Protein AF-A0AB38NGQ9-F1 (afdb_monomer)

Mean predicted aligned error: 8.82 Å

pLDDT: mean 86.65, std 8.29, range [61.5, 97.31]

Sequence (110 aa):
TLSCSNGFTLSGGNCIKNTMTWRTQCRLMNSCKITRQQCIEGRATRTINGIPTTLNCWKYRIDHHCDRPNTCANLPKDCTTQTQHCRLKQNGVCIEQEVTKRCAEKTCRA

Nearest PDB structures (foldseek):
  1zka-assembly1_A-2  TM=1.737E-01  e=9.623E+00  Mus musculus

Radius of gyration: 26.72 Å; Cα contacts (8 Å, |Δi|>4): 141; chains: 1; bounding box: 62×20×83 Å

Solvent-accessible surface area (backbone atoms only — not comparable to full-atom values): 7518 Å² total; per-residue (Å²): 130,97,78,53,62,93,85,38,46,76,53,98,92,39,72,43,67,90,84,86,82,81,89,80,76,60,79,90,42,80,72,40,46,79,76,43,78,42,74,77,32,57,66,50,75,44,75,55,97,87,41,81,43,75,40,72,52,77,37,71,48,73,44,70,46,66,83,72,85,72,79,69,72,81,54,66,90,76,40,42,80,75,47,75,48,73,71,38,71,54,97,88,42,72,80,37,76,43,71,46,69,51,63,81,81,84,81,87,79,135

Organism: NCBI:txid212663

Foldseek 3Di:
DQDDDPQFDQDPSDTDHDDDDDDLDDPVPPQKDFPDKDAPAAWDWDQDPNDTGTDRGDDIDTDIGGDDDDPCPPPDPQWDWDDKDQPDDDPNDRPDIDTDTDHDDDDDDD

InterPro domains:
  IPR014121 Type-F conjugative transfer system mating-pair stabilisation protein TraN [PF06986] (32-109)

Structure (mmCIF, N/CA/C/O backbone):
data_AF-A0AB38NGQ9-F1
#
_entry.id   AF-A0AB38NGQ9-F1
#
loop_
_atom_site.group_PDB
_atom_site.id
_atom_site.type_symbol
_atom_site.label_atom_id
_atom_site.label_alt_id
_atom_site.label_comp_id
_atom_site.label_asym_id
_atom_site.label_entity_id
_atom_site.label_seq_id
_atom_site.pdbx_PDB_ins_code
_atom_site.Cartn_x
_atom_site.Cartn_y
_atom_site.Cartn_z
_atom_site.occupancy
_atom_site.B_iso_or_equiv
_atom_site.auth_seq_id
_atom_site.auth_comp_id
_atom_site.auth_asym_id
_atom_site.auth_atom_id
_atom_site.pdbx_PDB_model_num
ATOM 1 N N . THR A 1 1 ? 28.704 3.854 -35.318 1.00 75.06 1 THR A N 1
ATOM 2 C CA . THR A 1 1 ? 27.278 3.509 -35.124 1.00 75.06 1 THR A CA 1
ATOM 3 C C . THR A 1 1 ? 26.763 4.291 -33.939 1.00 75.06 1 THR A C 1
ATOM 5 O O . THR A 1 1 ? 27.444 4.340 -32.925 1.00 75.06 1 THR A O 1
ATOM 8 N N . LEU A 1 2 ? 25.620 4.965 -34.071 1.00 82.75 2 LEU A N 1
ATOM 9 C CA . LEU A 1 2 ? 24.981 5.606 -32.920 1.00 82.75 2 LEU A CA 1
ATOM 10 C C . LEU A 1 2 ? 24.479 4.501 -31.985 1.00 82.75 2 LEU A C 1
ATOM 12 O O . LEU A 1 2 ? 23.718 3.633 -32.406 1.00 82.75 2 LEU A O 1
ATOM 16 N N . SER A 1 3 ? 24.941 4.508 -30.740 1.00 87.88 3 SER A N 1
ATOM 17 C CA . SER A 1 3 ? 24.555 3.542 -29.712 1.00 87.88 3 SER A CA 1
ATOM 18 C C . SER A 1 3 ? 24.328 4.269 -28.397 1.00 87.88 3 SER A C 1
ATOM 20 O O . SER A 1 3 ? 25.056 5.207 -28.079 1.00 87.88 3 SER A O 1
ATOM 22 N N . CYS A 1 4 ? 23.347 3.818 -27.621 1.00 90.12 4 CYS A N 1
ATOM 23 C CA . CYS A 1 4 ? 23.040 4.384 -26.314 1.00 90.12 4 CYS A CA 1
ATOM 24 C C . CYS A 1 4 ? 23.564 3.494 -25.184 1.00 90.12 4 CYS A C 1
ATOM 26 O O . CYS A 1 4 ? 23.721 2.284 -25.348 1.00 90.12 4 CYS A O 1
ATOM 28 N N . SER A 1 5 ? 23.791 4.098 -24.018 1.00 91.19 5 SER A N 1
ATOM 29 C CA . SER A 1 5 ? 24.103 3.376 -22.784 1.00 91.19 5 SER A CA 1
ATOM 30 C C . SER A 1 5 ? 22.995 2.387 -22.408 1.00 91.19 5 SER A C 1
ATOM 32 O O . SER A 1 5 ? 21.829 2.556 -22.773 1.00 91.19 5 SER A O 1
ATOM 34 N N . ASN A 1 6 ? 23.348 1.367 -21.622 1.00 84.44 6 ASN A N 1
ATOM 35 C CA . ASN 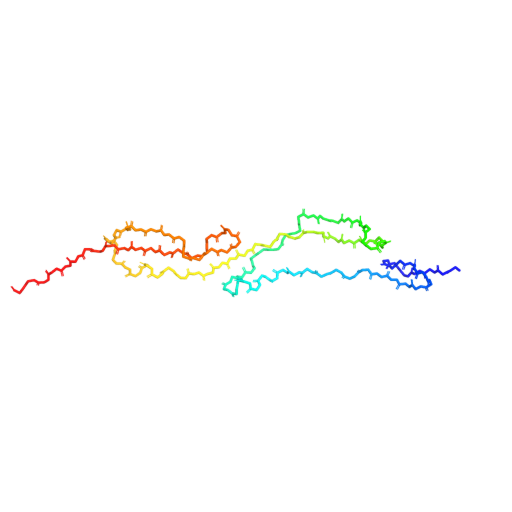A 1 6 ? 22.408 0.327 -21.209 1.00 84.44 6 ASN A CA 1
ATOM 36 C C . ASN A 1 6 ? 21.154 0.920 -20.528 1.00 84.44 6 ASN A C 1
ATOM 38 O O . ASN A 1 6 ? 21.248 1.753 -19.623 1.00 84.44 6 ASN A O 1
ATOM 42 N N . GLY A 1 7 ? 19.972 0.484 -20.970 1.00 82.25 7 GLY A N 1
ATOM 43 C CA . GLY A 1 7 ? 18.675 0.968 -20.491 1.0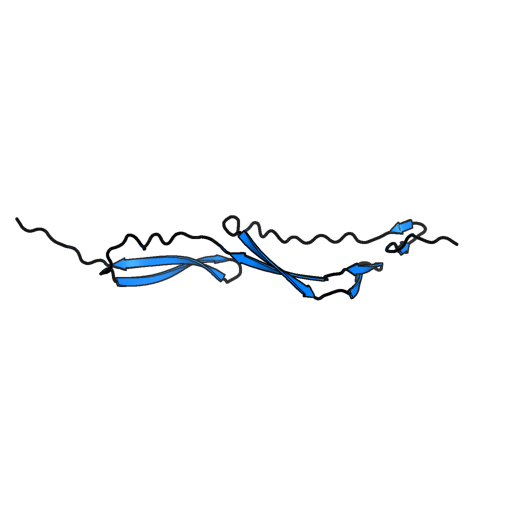0 82.25 7 GLY A CA 1
ATOM 44 C C . GLY A 1 7 ? 18.121 2.206 -21.206 1.00 82.25 7 GLY A C 1
ATOM 45 O O . GLY A 1 7 ? 17.028 2.639 -20.844 1.00 82.25 7 GLY A O 1
ATOM 46 N N . PHE A 1 8 ? 18.826 2.756 -22.200 1.00 89.88 8 PHE A N 1
ATOM 47 C CA . PHE A 1 8 ? 18.320 3.792 -23.104 1.00 89.88 8 PHE A CA 1
ATOM 48 C C . PHE A 1 8 ? 18.037 3.212 -24.493 1.00 89.88 8 PHE A C 1
ATOM 50 O O . PHE A 1 8 ? 18.723 2.307 -24.961 1.00 89.88 8 PHE A O 1
ATOM 57 N N . THR A 1 9 ? 17.022 3.752 -25.159 1.00 90.88 9 THR A N 1
ATOM 58 C CA . THR A 1 9 ? 16.620 3.399 -26.525 1.00 90.88 9 THR A CA 1
ATOM 59 C C . THR A 1 9 ? 16.991 4.539 -27.467 1.00 90.88 9 THR A C 1
ATOM 61 O O . THR A 1 9 ? 16.740 5.700 -27.150 1.00 90.88 9 THR A O 1
ATOM 64 N N . LEU A 1 10 ? 17.588 4.220 -28.617 1.00 92.12 10 LEU A N 1
ATOM 65 C CA . LEU A 1 10 ? 17.885 5.204 -29.657 1.00 92.12 10 LEU A CA 1
ATOM 66 C C . LEU A 1 10 ? 16.607 5.514 -30.447 1.00 92.12 10 LEU A C 1
ATOM 68 O O . LEU A 1 10 ? 16.011 4.613 -31.032 1.00 92.12 10 LEU A O 1
ATOM 72 N N . SER A 1 11 ? 16.205 6.780 -30.486 1.00 89.25 11 SER A N 1
ATOM 73 C CA . SER A 1 11 ? 15.048 7.252 -31.250 1.00 89.25 11 SER A CA 1
ATOM 74 C C . SER A 1 11 ? 15.361 8.601 -31.889 1.00 89.25 11 SER A C 1
ATOM 76 O O . SER A 1 11 ? 15.664 9.567 -31.189 1.00 89.25 11 SER A O 1
ATOM 78 N N . GLY A 1 12 ? 15.338 8.667 -33.225 1.00 86.50 12 GLY A N 1
ATOM 79 C CA . GLY A 1 12 ? 15.606 9.904 -33.972 1.00 86.50 12 GLY A CA 1
ATOM 80 C C . GLY A 1 12 ? 16.967 10.543 -33.658 1.00 86.50 12 GLY A C 1
ATOM 81 O O . GLY A 1 12 ? 17.060 11.761 -33.583 1.00 86.50 12 GLY A O 1
ATOM 82 N N . GLY A 1 13 ? 17.999 9.732 -33.391 1.00 90.00 13 GLY A N 1
ATOM 83 C CA . GLY A 1 13 ? 19.336 10.208 -33.006 1.00 90.00 13 GLY A CA 1
ATOM 84 C C . GLY A 1 13 ? 19.509 10.551 -31.520 1.00 90.00 13 GLY A C 1
ATOM 85 O O . GLY A 1 13 ? 20.626 10.835 -31.102 1.00 90.00 13 GLY A O 1
ATOM 86 N N . ASN A 1 14 ? 18.448 10.470 -30.711 1.00 91.62 14 ASN A N 1
ATOM 87 C CA . ASN A 1 14 ? 18.478 10.758 -29.276 1.00 91.62 14 ASN A CA 1
ATOM 88 C C . ASN A 1 14 ? 18.390 9.479 -28.436 1.00 91.62 14 ASN A C 1
ATOM 90 O O . ASN A 1 14 ? 17.700 8.528 -28.804 1.00 91.62 14 ASN A O 1
ATOM 94 N N . CYS A 1 15 ? 19.038 9.473 -27.271 1.00 93.56 15 CYS A N 1
ATOM 95 C CA . CYS A 1 15 ? 18.921 8.394 -26.292 1.00 93.56 15 CYS A CA 1
ATOM 96 C C . CYS A 1 15 ? 17.806 8.707 -25.291 1.00 93.56 15 CYS A C 1
ATOM 98 O O . CYS A 1 15 ? 17.929 9.625 -24.484 1.00 93.56 15 CYS A O 1
ATOM 100 N N . ILE A 1 16 ? 16.727 7.925 -25.326 1.00 92.69 16 ILE A N 1
ATOM 101 C CA . ILE A 1 16 ? 15.533 8.132 -24.498 1.00 92.69 16 ILE A CA 1
ATOM 102 C C . ILE A 1 16 ? 15.267 6.944 -23.574 1.00 92.69 16 ILE A C 1
ATOM 104 O O . ILE A 1 16 ? 15.650 5.809 -23.857 1.00 92.69 16 ILE A O 1
ATOM 108 N N . LYS A 1 17 ? 14.597 7.198 -22.451 1.00 93.38 17 LYS A N 1
ATOM 109 C CA . LYS A 1 17 ? 14.193 6.178 -21.481 1.00 93.38 17 LYS A CA 1
ATOM 110 C C . LYS A 1 17 ? 12.928 6.635 -20.764 1.00 93.38 17 LYS A C 1
ATOM 112 O O . LYS A 1 17 ? 12.790 7.813 -20.447 1.00 93.38 17 LYS A O 1
ATOM 117 N N . ASN A 1 18 ? 12.035 5.698 -20.465 1.00 92.94 18 ASN A N 1
ATOM 118 C CA . ASN A 1 18 ? 10.879 5.980 -19.621 1.00 92.94 18 ASN A CA 1
ATOM 119 C C . ASN A 1 18 ? 11.274 6.061 -18.140 1.00 92.94 18 ASN A C 1
ATOM 121 O O . ASN A 1 18 ? 11.967 5.182 -17.619 1.00 92.94 18 ASN A O 1
ATOM 125 N N . THR A 1 19 ? 10.753 7.075 -17.450 1.00 90.62 19 THR A N 1
ATOM 126 C CA . THR A 1 19 ? 10.854 7.220 -15.993 1.00 90.62 19 THR A CA 1
ATOM 127 C C . THR A 1 19 ? 9.486 6.967 -15.378 1.00 90.62 19 THR A C 1
ATOM 129 O O . THR A 1 19 ? 8.561 7.756 -15.547 1.00 90.62 19 THR A O 1
ATOM 132 N N . MET A 1 20 ? 9.357 5.852 -14.661 1.00 89.56 20 MET A N 1
ATOM 133 C CA . MET A 1 20 ? 8.093 5.425 -14.062 1.00 89.56 20 MET A CA 1
ATOM 134 C C . MET A 1 20 ? 8.055 5.819 -12.586 1.00 89.56 20 MET A C 1
ATOM 136 O O . MET A 1 20 ? 9.002 5.550 -11.848 1.00 89.56 20 MET A O 1
ATOM 140 N N . THR A 1 21 ? 6.952 6.425 -12.143 1.00 87.81 21 THR A N 1
ATOM 141 C CA . THR A 1 21 ? 6.723 6.762 -10.731 1.00 87.81 21 THR A CA 1
ATOM 142 C C . THR A 1 21 ? 5.410 6.162 -10.246 1.00 87.81 21 THR A C 1
ATOM 144 O O . THR A 1 21 ? 4.405 6.161 -10.956 1.00 87.81 21 THR A O 1
ATOM 147 N N . TRP A 1 22 ? 5.420 5.631 -9.025 1.00 84.94 22 TRP A N 1
ATOM 148 C CA . TRP A 1 22 ? 4.248 5.029 -8.396 1.00 84.94 22 TRP A CA 1
ATOM 149 C C . TRP A 1 22 ? 3.673 5.996 -7.368 1.00 84.94 22 TRP A C 1
ATOM 151 O O . TRP A 1 22 ? 4.372 6.418 -6.448 1.00 84.94 22 TRP A O 1
ATOM 161 N N . ARG A 1 23 ? 2.385 6.327 -7.485 1.00 82.44 23 ARG A N 1
ATOM 162 C CA . ARG A 1 23 ? 1.669 7.051 -6.428 1.00 82.44 23 ARG A CA 1
ATOM 163 C C . ARG A 1 23 ? 1.146 6.043 -5.411 1.00 82.44 23 ARG A C 1
ATOM 165 O O . ARG A 1 23 ? 0.063 5.498 -5.579 1.00 82.44 23 ARG A O 1
ATOM 172 N N . THR A 1 24 ? 1.939 5.783 -4.377 1.00 73.19 24 THR A N 1
ATOM 173 C CA . THR A 1 24 ? 1.583 4.862 -3.282 1.00 73.19 24 THR A CA 1
ATOM 174 C C . THR A 1 24 ? 0.842 5.553 -2.138 1.00 73.19 24 THR A C 1
ATOM 176 O O . THR A 1 24 ? 0.181 4.888 -1.351 1.00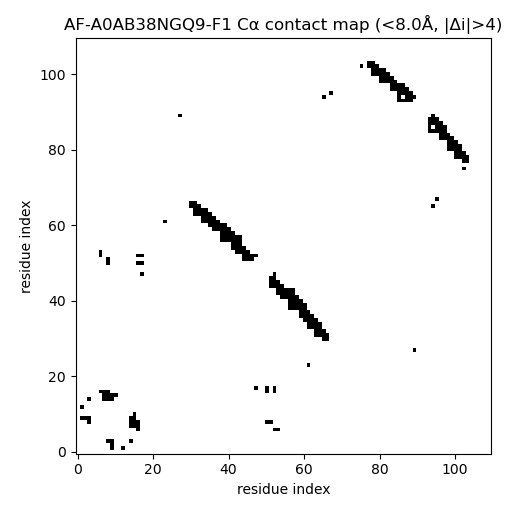 73.19 24 THR A O 1
ATOM 179 N N . GLN A 1 25 ? 0.916 6.884 -2.055 1.00 68.94 25 GLN A N 1
ATOM 180 C CA . GLN A 1 25 ? 0.211 7.670 -1.046 1.00 68.94 25 GLN A CA 1
ATOM 181 C C . GLN A 1 25 ? -1.221 7.978 -1.493 1.00 68.94 25 GLN A C 1
ATOM 183 O O . GLN A 1 25 ? -1.464 8.840 -2.344 1.00 68.94 25 GLN A O 1
ATOM 188 N N . CYS A 1 26 ? -2.187 7.302 -0.877 1.00 67.94 26 CYS A N 1
ATOM 189 C CA . CYS A 1 26 ? -3.599 7.623 -1.032 1.00 67.94 26 CYS A CA 1
ATOM 190 C C . CYS A 1 26 ? -3.960 8.831 -0.154 1.00 67.94 26 CYS A C 1
ATOM 192 O O . CYS A 1 26 ? -4.268 8.680 1.023 1.00 67.94 26 CYS A O 1
ATOM 194 N N . ARG A 1 27 ? -3.983 10.039 -0.739 1.00 65.31 27 ARG A N 1
ATOM 195 C CA . ARG A 1 27 ? -4.356 11.300 -0.049 1.00 65.31 27 ARG A CA 1
ATOM 196 C C . ARG A 1 27 ? -5.747 11.294 0.586 1.00 65.31 27 ARG A C 1
ATOM 198 O O . ARG A 1 27 ? -6.044 12.111 1.446 1.00 65.31 27 ARG A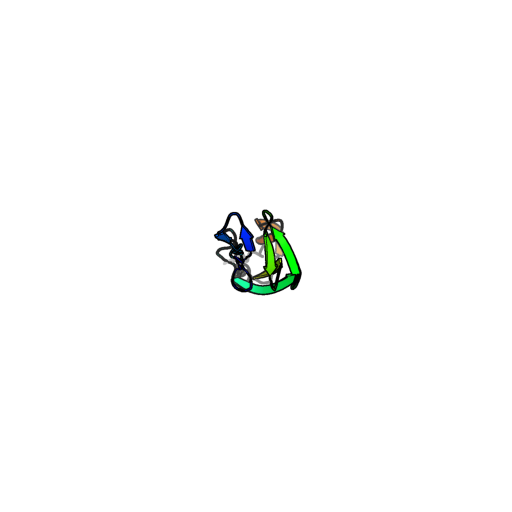 O 1
ATOM 205 N N . LEU A 1 28 ? -6.617 10.394 0.143 1.00 61.84 28 LEU A N 1
ATOM 206 C CA . LEU A 1 28 ? -7.943 10.250 0.721 1.00 61.84 28 LEU A CA 1
ATOM 207 C C . LEU A 1 28 ? -7.876 9.586 2.118 1.00 61.84 28 LEU A C 1
ATOM 209 O O . LEU A 1 28 ? -8.856 9.652 2.845 1.00 61.84 28 LEU A O 1
ATOM 213 N N . MET A 1 29 ? -6.776 8.914 2.493 1.00 64.12 29 MET A N 1
ATOM 214 C CA . MET A 1 29 ? -6.605 8.157 3.750 1.00 64.12 29 MET A CA 1
ATOM 215 C C . MET A 1 29 ? -5.580 8.826 4.682 1.00 64.12 29 MET A C 1
ATOM 217 O O . MET A 1 29 ? -4.695 8.157 5.207 1.00 64.12 29 MET A O 1
ATOM 221 N N . ASN A 1 30 ? -5.658 10.145 4.897 1.00 64.12 30 ASN A N 1
ATOM 222 C CA . ASN A 1 30 ? -4.650 10.875 5.691 1.00 64.12 30 ASN A CA 1
ATOM 223 C C . ASN A 1 30 ? -4.477 10.348 7.133 1.00 64.12 30 ASN A C 1
ATOM 225 O O . ASN A 1 30 ? -3.427 10.554 7.732 1.00 64.12 30 ASN A O 1
ATOM 229 N N . SER A 1 31 ? -5.477 9.653 7.687 1.00 70.25 31 SER A N 1
ATOM 230 C CA . SER A 1 31 ? -5.402 9.021 9.013 1.00 70.25 31 SER A CA 1
ATOM 231 C C . SER A 1 31 ? -4.790 7.613 9.011 1.00 70.25 31 SER A C 1
ATOM 233 O O . SER A 1 31 ? -4.717 6.988 10.065 1.00 70.25 31 SER A O 1
ATOM 235 N N . CYS A 1 32 ? -4.419 7.068 7.852 1.00 79.81 32 CYS A N 1
ATOM 236 C CA . CYS A 1 32 ? -3.987 5.681 7.715 1.00 79.81 32 CYS A CA 1
ATOM 237 C C . CYS A 1 32 ? -2.531 5.600 7.262 1.00 79.81 32 CYS A C 1
ATOM 239 O O . CYS A 1 32 ? -2.106 6.288 6.336 1.00 79.81 32 CYS A O 1
ATOM 241 N N . LYS A 1 33 ? -1.763 4.729 7.910 1.00 84.88 33 LYS A N 1
ATOM 242 C CA . LYS A 1 33 ? -0.341 4.514 7.639 1.00 84.88 33 LYS A CA 1
ATOM 243 C C . LYS A 1 33 ? -0.165 3.301 6.734 1.00 84.88 33 LYS A C 1
ATOM 245 O O . LYS A 1 33 ? -0.896 2.320 6.857 1.00 84.88 33 LYS A O 1
ATOM 250 N N . ILE A 1 34 ? 0.818 3.354 5.839 1.00 86.81 34 ILE A N 1
ATOM 251 C CA . ILE A 1 34 ? 1.228 2.182 5.058 1.00 86.81 34 ILE A CA 1
ATOM 252 C C . ILE A 1 34 ? 1.885 1.189 6.016 1.00 86.81 34 ILE A C 1
ATOM 254 O O . ILE A 1 34 ? 2.838 1.541 6.707 1.00 86.81 34 ILE A O 1
ATOM 258 N N . THR A 1 35 ? 1.393 -0.046 6.045 1.00 90.38 35 THR A N 1
ATOM 259 C CA . THR A 1 35 ? 1.975 -1.130 6.851 1.00 90.38 35 THR A CA 1
ATOM 260 C C . THR A 1 35 ? 2.747 -2.126 6.006 1.00 90.38 35 THR A C 1
ATOM 262 O O . THR A 1 35 ? 3.663 -2.776 6.506 1.00 90.38 35 THR A O 1
ATOM 265 N N . ARG A 1 36 ? 2.413 -2.246 4.716 1.00 91.44 36 ARG A N 1
ATOM 266 C CA . ARG A 1 36 ? 3.096 -3.167 3.808 1.00 91.44 36 ARG A CA 1
ATOM 267 C C . ARG A 1 36 ? 3.078 -2.658 2.377 1.00 91.44 36 ARG A C 1
ATOM 269 O O . ARG A 1 36 ? 2.065 -2.167 1.891 1.00 91.44 36 ARG A O 1
ATOM 276 N N . GLN A 1 37 ? 4.190 -2.861 1.680 1.00 91.94 37 GLN A N 1
ATOM 277 C CA . GLN A 1 37 ? 4.296 -2.698 0.236 1.00 91.94 37 GLN A CA 1
ATOM 278 C C . GLN A 1 37 ? 4.864 -3.988 -0.352 1.00 91.94 37 GLN A C 1
ATOM 280 O O . GLN A 1 37 ? 5.973 -4.395 -0.018 1.00 91.94 37 GLN A O 1
ATOM 285 N N . GLN A 1 38 ? 4.103 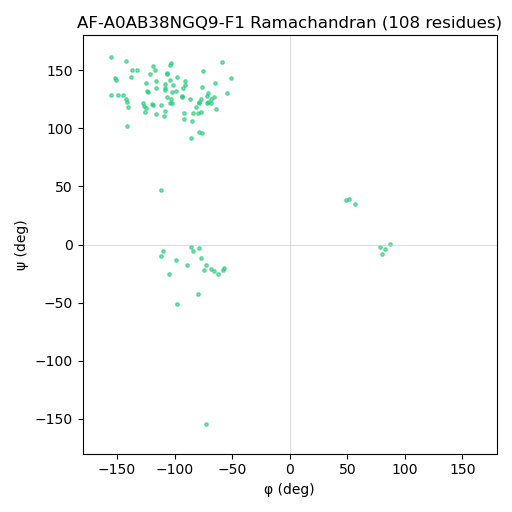-4.634 -1.231 1.00 94.75 38 GLN A N 1
ATOM 286 C CA . GLN A 1 38 ? 4.487 -5.891 -1.862 1.00 94.75 38 GLN A CA 1
ATOM 287 C C . GLN A 1 38 ? 4.441 -5.755 -3.380 1.00 94.75 38 GLN A C 1
ATOM 289 O O . GLN A 1 38 ? 3.446 -5.298 -3.937 1.00 94.75 38 GLN A O 1
ATOM 294 N N . CYS A 1 39 ? 5.500 -6.197 -4.057 1.00 95.00 39 CYS A N 1
ATOM 295 C CA . CYS A 1 39 ? 5.448 -6.393 -5.497 1.00 95.00 39 CYS A CA 1
ATOM 296 C C . CYS A 1 39 ? 4.583 -7.617 -5.818 1.00 95.00 39 CYS A C 1
ATOM 298 O O . CYS A 1 39 ? 4.872 -8.712 -5.339 1.00 95.00 39 CYS A O 1
ATOM 300 N N . ILE A 1 40 ? 3.531 -7.431 -6.609 1.00 96.75 40 ILE A N 1
ATOM 301 C CA . ILE A 1 40 ? 2.622 -8.511 -7.030 1.00 96.75 40 ILE A CA 1
ATOM 302 C C . ILE A 1 40 ? 2.758 -8.844 -8.515 1.00 96.75 40 ILE A C 1
ATOM 304 O O . ILE A 1 40 ? 2.160 -9.798 -8.996 1.00 96.75 40 ILE A O 1
ATOM 308 N N . GLU A 1 41 ? 3.563 -8.069 -9.233 1.00 96.69 41 GLU A N 1
ATOM 309 C CA . GLU A 1 41 ? 3.875 -8.303 -10.633 1.00 96.69 41 GLU A CA 1
ATOM 310 C C . GLU A 1 41 ? 5.347 -7.974 -10.839 1.00 96.69 41 GLU A C 1
ATOM 312 O O . GLU A 1 41 ? 5.734 -6.807 -10.817 1.00 96.69 41 GLU A O 1
ATOM 317 N N . GLY A 1 42 ? 6.165 -9.023 -10.912 1.00 95.88 42 GLY A N 1
ATOM 318 C CA . GLY A 1 42 ? 7.618 -8.940 -10.800 1.00 95.88 42 GLY A CA 1
ATOM 319 C C . GLY A 1 42 ? 8.319 -8.336 -12.012 1.00 95.88 42 GLY A C 1
ATOM 320 O O . GLY A 1 42 ? 7.765 -7.542 -12.776 1.00 95.88 42 GLY A O 1
ATOM 321 N N . ARG A 1 43 ? 9.587 -8.715 -12.177 1.00 97.31 43 ARG A N 1
ATOM 322 C CA . ARG A 1 43 ? 10.443 -8.168 -13.224 1.00 97.31 43 ARG A CA 1
ATOM 323 C C . ARG A 1 43 ? 9.937 -8.574 -14.604 1.00 97.31 43 ARG A C 1
ATOM 325 O O . ARG A 1 43 ? 9.806 -9.759 -14.887 1.00 97.31 43 ARG A O 1
ATOM 332 N N . ALA A 1 44 ? 9.733 -7.593 -15.475 1.00 96.62 44 ALA A N 1
ATOM 333 C CA . ALA A 1 44 ? 9.422 -7.830 -16.881 1.00 96.62 44 ALA A CA 1
ATOM 334 C C . ALA A 1 44 ? 9.830 -6.633 -17.746 1.00 96.62 44 ALA A C 1
ATOM 336 O O . ALA A 1 44 ? 9.983 -5.512 -17.246 1.00 96.62 44 ALA A O 1
ATOM 337 N N . THR A 1 45 ? 9.952 -6.874 -19.048 1.00 95.12 45 THR A N 1
ATOM 338 C CA . THR A 1 45 ? 10.112 -5.832 -20.065 1.00 95.12 45 THR A CA 1
ATOM 339 C C . THR A 1 45 ? 8.781 -5.620 -20.775 1.00 95.12 45 THR A C 1
ATOM 341 O O . THR A 1 45 ? 8.154 -6.587 -21.203 1.00 95.12 45 THR A O 1
ATOM 344 N N . ARG A 1 46 ? 8.343 -4.367 -20.913 1.00 95.44 46 ARG A N 1
ATOM 345 C CA . ARG A 1 46 ? 7.148 -3.997 -21.685 1.00 95.44 46 ARG A CA 1
ATOM 346 C C . ARG A 1 46 ? 7.433 -2.829 -22.602 1.00 95.44 46 ARG A C 1
ATOM 348 O O . ARG A 1 46 ? 8.227 -1.956 -22.264 1.00 95.44 46 ARG A O 1
ATOM 355 N N . THR A 1 47 ? 6.732 -2.781 -23.722 1.00 94.31 47 THR A N 1
ATOM 356 C CA . THR A 1 47 ? 6.785 -1.642 -24.636 1.00 94.31 47 THR A CA 1
ATOM 357 C C . THR A 1 47 ? 5.823 -0.565 -24.152 1.00 94.31 47 THR A C 1
ATOM 359 O O . THR A 1 47 ? 4.612 -0.765 -24.163 1.00 94.31 47 THR A O 1
ATOM 362 N N . ILE A 1 48 ? 6.360 0.577 -23.724 1.00 93.25 48 ILE A N 1
ATOM 363 C CA . ILE A 1 48 ? 5.586 1.742 -23.278 1.00 93.25 48 ILE A CA 1
ATOM 364 C C . ILE A 1 48 ? 5.934 2.900 -24.208 1.00 93.25 48 ILE A C 1
ATOM 366 O O . ILE A 1 48 ? 7.104 3.270 -24.303 1.00 93.25 48 ILE A O 1
ATOM 370 N N . ASN A 1 49 ? 4.943 3.449 -24.916 1.00 90.50 49 ASN A N 1
ATOM 371 C CA . ASN A 1 49 ? 5.142 4.504 -25.922 1.00 90.50 49 ASN A CA 1
ATOM 372 C C . ASN A 1 49 ? 6.229 4.151 -26.962 1.00 90.50 49 ASN A C 1
ATOM 374 O O . ASN A 1 49 ? 7.051 4.985 -27.322 1.00 90.50 49 ASN A O 1
ATOM 378 N N . GLY A 1 50 ? 6.283 2.884 -27.392 1.00 89.50 50 GLY A N 1
ATOM 379 C CA . GLY A 1 50 ? 7.286 2.389 -28.346 1.00 89.50 50 GLY A CA 1
ATOM 380 C C . GLY A 1 50 ? 8.675 2.098 -27.760 1.00 89.50 50 GLY A C 1
ATOM 381 O O . GLY A 1 50 ? 9.535 1.599 -28.476 1.00 89.50 50 GLY A O 1
ATOM 382 N N . ILE A 1 51 ? 8.902 2.348 -26.466 1.00 91.38 51 ILE A N 1
ATOM 383 C CA . ILE A 1 51 ? 10.204 2.162 -25.808 1.00 91.38 51 ILE A CA 1
ATOM 384 C C . ILE A 1 51 ? 10.174 0.886 -24.948 1.00 91.38 51 ILE A C 1
ATOM 386 O O . ILE A 1 51 ? 9.355 0.801 -24.018 1.00 91.38 51 ILE A O 1
ATOM 390 N N . PRO A 1 52 ? 11.064 -0.101 -25.184 1.00 92.12 52 PRO A N 1
ATOM 391 C CA . PRO A 1 52 ? 11.193 -1.262 -24.311 1.00 92.12 52 PRO A CA 1
ATOM 392 C C . PRO A 1 52 ? 11.666 -0.814 -22.925 1.00 92.12 52 PRO A C 1
ATOM 394 O O . PRO A 1 52 ? 12.746 -0.255 -22.749 1.00 92.12 52 PRO A O 1
ATOM 397 N N . THR A 1 53 ? 10.827 -1.040 -21.924 1.00 93.19 53 THR A N 1
ATOM 398 C CA . THR A 1 53 ? 11.029 -0.579 -20.552 1.00 93.19 53 THR A CA 1
ATOM 399 C C . THR A 1 53 ? 11.088 -1.781 -19.632 1.00 93.19 53 THR A C 1
ATOM 401 O O . THR A 1 53 ? 10.131 -2.546 -19.555 1.00 93.19 53 THR A O 1
ATOM 404 N N . THR A 1 54 ? 12.197 -1.941 -18.918 1.00 93.50 54 THR A N 1
ATOM 405 C CA . THR A 1 54 ? 12.365 -3.007 -17.926 1.00 93.50 54 THR A CA 1
ATOM 406 C C . THR A 1 54 ? 12.188 -2.436 -16.532 1.00 93.50 54 THR A C 1
ATOM 408 O O . THR A 1 54 ? 12.934 -1.546 -16.125 1.00 93.50 54 THR A O 1
ATOM 411 N N . LEU A 1 55 ? 11.234 -2.978 -15.780 1.00 94.62 55 LEU A N 1
ATOM 412 C CA . LEU A 1 55 ? 11.064 -2.690 -14.358 1.00 94.62 55 LEU A CA 1
ATOM 413 C C . LEU A 1 55 ? 11.272 -3.968 -13.555 1.00 94.62 55 LEU A C 1
ATOM 415 O O . LEU A 1 55 ? 10.956 -5.057 -14.024 1.00 94.62 55 LEU A O 1
ATOM 419 N N . ASN A 1 56 ? 11.762 -3.828 -12.323 1.00 94.19 56 ASN A N 1
ATOM 420 C CA . ASN A 1 56 ? 11.815 -4.941 -11.370 1.00 94.19 56 ASN A CA 1
ATOM 421 C C . ASN A 1 56 ? 10.433 -5.287 -10.800 1.00 94.19 56 ASN A C 1
ATOM 423 O O . ASN A 1 56 ? 10.234 -6.398 -10.323 1.00 94.19 56 ASN A O 1
ATOM 427 N N . CYS A 1 57 ? 9.499 -4.337 -10.840 1.00 95.31 57 CYS A N 1
ATOM 428 C CA . CYS A 1 57 ? 8.125 -4.534 -10.422 1.00 95.31 57 CYS A CA 1
ATOM 429 C C . CYS A 1 57 ? 7.186 -3.641 -11.235 1.00 95.31 57 CYS A C 1
ATOM 431 O O . CYS A 1 57 ? 7.397 -2.429 -11.322 1.00 95.31 57 CYS A O 1
ATOM 433 N N . TRP A 1 58 ? 6.147 -4.244 -11.797 1.00 94.75 58 TRP A N 1
ATOM 434 C CA . TRP A 1 58 ? 5.109 -3.585 -12.586 1.00 94.75 58 TRP A CA 1
ATOM 435 C C . TRP A 1 58 ? 3.841 -3.282 -11.808 1.00 94.75 58 TRP A C 1
ATOM 437 O O . TRP A 1 58 ? 2.991 -2.544 -12.296 1.00 94.75 58 TRP A O 1
ATOM 447 N N . LYS A 1 59 ? 3.676 -3.857 -10.619 1.00 93.38 59 LYS A N 1
ATOM 448 C CA . LYS A 1 59 ? 2.489 -3.617 -9.809 1.00 93.38 59 LYS A CA 1
ATOM 449 C C . LYS A 1 59 ? 2.790 -3.860 -8.349 1.00 93.38 59 LYS A C 1
ATOM 451 O O . LYS A 1 59 ? 3.275 -4.925 -7.968 1.00 93.38 59 LYS A O 1
ATOM 456 N N . TYR A 1 60 ? 2.437 -2.880 -7.531 1.00 92.50 60 TYR A N 1
ATOM 457 C CA . TYR A 1 60 ? 2.542 -2.974 -6.086 1.00 92.50 60 TYR A CA 1
ATOM 458 C C . TYR A 1 60 ? 1.157 -3.093 -5.454 1.00 92.50 60 TYR A C 1
ATOM 460 O O . TYR A 1 60 ? 0.226 -2.382 -5.829 1.00 92.50 60 TYR A O 1
ATOM 468 N N . ARG A 1 61 ? 1.042 -3.972 -4.461 1.00 91.44 61 ARG A N 1
ATOM 469 C CA . ARG A 1 61 ? -0.025 -3.961 -3.465 1.00 91.44 61 ARG A CA 1
ATOM 470 C C . ARG A 1 61 ? 0.469 -3.180 -2.252 1.00 91.44 61 ARG A C 1
ATOM 472 O O . ARG A 1 61 ? 1.538 -3.491 -1.729 1.0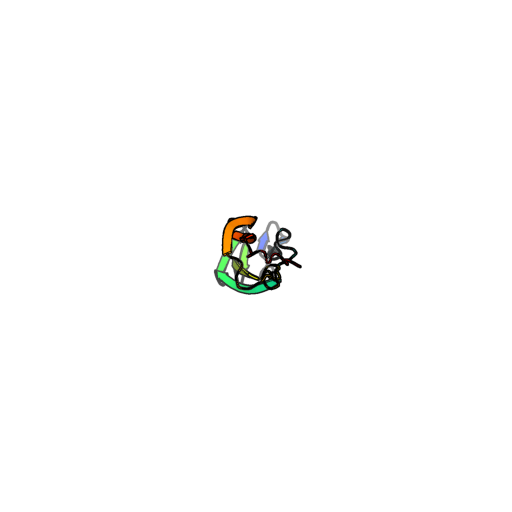0 91.44 61 ARG A O 1
ATOM 479 N N . ILE A 1 62 ? -0.305 -2.188 -1.822 1.00 89.19 62 ILE A N 1
ATOM 480 C CA . ILE A 1 62 ? -0.011 -1.366 -0.646 1.00 89.19 62 ILE A CA 1
ATOM 481 C C . ILE A 1 62 ? -1.112 -1.602 0.386 1.00 89.19 62 ILE A C 1
ATOM 483 O O . ILE A 1 62 ? -2.263 -1.229 0.154 1.00 89.19 62 ILE A O 1
ATOM 487 N N . ASP A 1 63 ? -0.765 -2.227 1.507 1.00 87.56 63 ASP A N 1
ATOM 488 C CA . ASP A 1 63 ? -1.685 -2.409 2.625 1.00 87.56 63 ASP A CA 1
ATOM 489 C C . ASP A 1 63 ? -1.554 -1.218 3.587 1.00 87.56 63 ASP A C 1
ATOM 491 O O . ASP A 1 63 ? -0.450 -0.750 3.888 1.00 87.56 63 ASP A O 1
ATOM 495 N N . HIS A 1 64 ? -2.700 -0.724 4.056 1.00 84.81 64 HIS A N 1
ATOM 496 C CA . HIS A 1 64 ? -2.801 0.423 4.953 1.00 84.81 64 HIS A CA 1
ATOM 497 C C . HIS A 1 64 ? -3.501 0.013 6.249 1.00 84.81 64 HIS A C 1
ATOM 499 O O . HIS A 1 64 ? -4.418 -0.807 6.230 1.00 84.81 64 HIS A O 1
ATOM 505 N N . HIS A 1 65 ? -3.108 0.629 7.360 1.00 83.88 65 HIS A N 1
ATOM 506 C CA . HIS A 1 65 ? -3.780 0.503 8.646 1.00 83.88 65 HIS A CA 1
ATOM 507 C C . HIS A 1 65 ? -4.201 1.877 9.161 1.00 83.88 65 HIS A C 1
ATOM 509 O O . HIS A 1 65 ? -3.412 2.822 9.144 1.00 83.88 65 HIS A O 1
ATOM 515 N N . CYS A 1 66 ? -5.456 1.985 9.589 1.00 82.56 66 CYS A N 1
ATOM 516 C CA . CYS A 1 66 ? -6.033 3.206 10.132 1.00 82.56 66 CYS A CA 1
ATOM 517 C C . CYS A 1 66 ? -6.234 3.026 11.634 1.00 82.56 66 CYS A C 1
ATOM 519 O O . CYS A 1 66 ? -7.069 2.220 12.042 1.00 82.56 66 CYS A O 1
ATOM 521 N N . ASP A 1 67 ? -5.521 3.807 12.440 1.00 80.88 67 ASP A N 1
ATOM 522 C CA . ASP A 1 67 ? -5.751 3.836 13.880 1.00 80.88 67 ASP A CA 1
ATOM 523 C C . ASP A 1 67 ? -6.977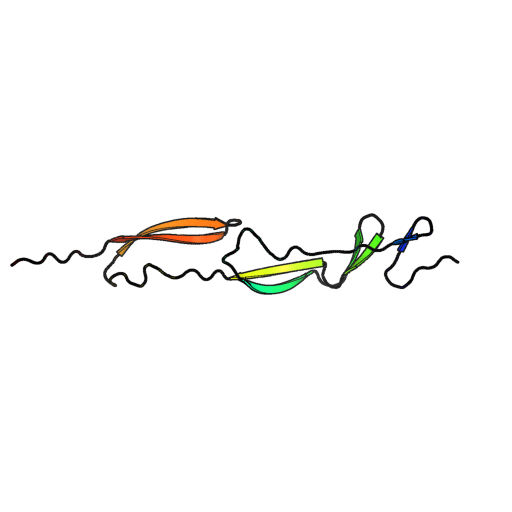 4.714 14.159 1.00 80.88 67 ASP A C 1
ATOM 525 O O . ASP A 1 67 ? -6.964 5.924 13.917 1.00 80.88 67 ASP A O 1
ATOM 529 N N . ARG A 1 68 ? -8.062 4.108 14.647 1.00 78.81 68 ARG A N 1
ATOM 530 C CA . ARG A 1 68 ? -9.255 4.826 15.112 1.00 78.81 68 ARG A CA 1
ATOM 531 C C . ARG A 1 68 ? -9.562 4.403 16.549 1.00 78.81 68 ARG A C 1
ATOM 533 O O . ARG A 1 68 ? -9.817 3.221 16.776 1.00 78.81 68 ARG A O 1
ATOM 540 N N . PRO A 1 69 ? -9.518 5.325 17.528 1.00 83.88 69 PRO A N 1
ATOM 541 C CA . PRO A 1 69 ? -9.782 4.973 18.915 1.00 83.88 69 PRO A CA 1
ATOM 542 C C . PRO A 1 69 ? -11.234 4.514 19.087 1.00 83.88 69 PRO A C 1
ATOM 544 O O . PRO A 1 69 ? -12.156 5.110 18.531 1.00 83.88 69 PRO A O 1
ATOM 547 N N . ASN A 1 70 ? -11.441 3.468 19.890 1.00 86.25 70 ASN A N 1
ATOM 548 C CA . ASN A 1 70 ? -12.778 3.024 20.268 1.00 86.25 70 ASN A CA 1
ATOM 549 C C . ASN A 1 70 ? -13.357 3.966 21.332 1.00 86.25 70 ASN A C 1
ATOM 551 O O . ASN A 1 70 ? -13.111 3.800 22.526 1.00 86.25 70 ASN A O 1
ATOM 555 N N . THR A 1 71 ? -14.150 4.942 20.902 1.00 87.62 71 THR A N 1
ATOM 556 C CA . THR A 1 71 ? -14.816 5.897 21.801 1.00 87.62 71 THR A CA 1
ATOM 557 C C . THR A 1 71 ? -15.902 5.250 22.665 1.00 87.62 71 THR A C 1
ATOM 559 O O . THR A 1 71 ? -16.220 5.768 23.732 1.00 87.62 71 THR A O 1
ATOM 562 N N . CYS A 1 72 ? -16.435 4.090 22.268 1.00 86.12 72 CYS A N 1
ATOM 563 C CA . CYS A 1 72 ? -17.434 3.353 23.041 1.00 86.12 72 CYS A CA 1
ATOM 564 C C . CYS A 1 72 ? -16.839 2.579 24.226 1.00 86.12 72 CYS A C 1
ATOM 566 O O . CYS A 1 72 ? -17.600 2.085 25.055 1.00 86.12 72 CYS A O 1
ATOM 568 N N . ALA A 1 73 ? -15.510 2.447 24.322 1.00 86.12 73 ALA A N 1
ATOM 569 C CA . ALA A 1 73 ? -14.855 1.657 25.369 1.00 86.12 73 ALA A CA 1
ATOM 570 C C . ALA A 1 73 ? -15.123 2.180 26.792 1.00 86.12 73 ALA A C 1
ATOM 572 O O . ALA A 1 73 ? -15.085 1.404 27.743 1.00 86.12 73 ALA A O 1
ATOM 573 N N . ASN A 1 74 ? -15.425 3.475 26.927 1.00 87.00 74 ASN A N 1
ATOM 574 C CA . ASN A 1 74 ? -15.709 4.121 28.210 1.00 87.00 74 ASN A CA 1
ATOM 575 C C . ASN A 1 74 ? -17.172 3.968 28.665 1.00 87.00 74 ASN A C 1
ATOM 577 O O . ASN A 1 74 ? -17.514 4.412 29.760 1.00 87.00 74 ASN A O 1
ATOM 581 N N . LEU A 1 75 ? -18.050 3.388 27.841 1.00 86.75 75 LEU A N 1
ATOM 582 C CA . LEU A 1 75 ? -19.447 3.176 28.217 1.00 86.75 75 LEU A CA 1
ATOM 583 C C . LEU A 1 75 ? -19.582 2.005 29.210 1.00 86.75 75 LEU A C 1
ATOM 585 O O . LEU A 1 75 ? -18.807 1.046 29.137 1.00 86.75 75 LEU A O 1
ATOM 589 N N . PRO A 1 76 ? -20.583 2.042 30.111 1.00 86.31 76 PRO A N 1
ATOM 590 C CA . PRO A 1 76 ? -20.907 0.915 30.980 1.00 86.31 76 PRO A CA 1
ATOM 591 C C . PRO A 1 76 ? -21.077 -0.406 30.209 1.00 86.31 76 PRO A C 1
ATOM 593 O O . PRO A 1 76 ? -21.602 -0.441 29.093 1.00 86.31 76 PRO A O 1
ATOM 596 N N . LYS A 1 77 ? -20.632 -1.521 30.802 1.00 85.06 77 LYS A N 1
ATOM 597 C CA . LYS A 1 77 ? -20.656 -2.844 30.143 1.00 85.06 77 LYS A CA 1
ATOM 598 C C . LYS A 1 77 ? -22.071 -3.366 29.880 1.00 85.06 77 LYS A C 1
ATOM 600 O O . LYS A 1 77 ? -22.253 -4.203 29.003 1.00 85.06 77 LYS A O 1
ATOM 605 N N . ASP A 1 78 ? -23.052 -2.881 30.629 1.00 88.00 78 ASP A N 1
ATOM 606 C CA . ASP A 1 78 ? -24.474 -3.198 30.500 1.00 88.00 78 ASP A CA 1
ATOM 607 C C . ASP A 1 78 ? -25.166 -2.436 29.353 1.00 88.00 78 ASP A C 1
ATOM 609 O O . ASP A 1 78 ? -26.333 -2.688 29.058 1.00 88.00 78 ASP A O 1
ATOM 613 N N . CYS A 1 79 ? -24.456 -1.546 28.650 1.00 88.19 79 CYS A N 1
ATOM 614 C CA . CYS A 1 79 ? -24.992 -0.876 27.472 1.00 88.19 79 CYS A CA 1
ATOM 615 C C . CYS A 1 79 ? -25.131 -1.830 26.271 1.00 88.19 79 CYS A C 1
ATOM 617 O O . CYS A 1 79 ? -24.155 -2.381 25.751 1.00 88.19 79 CYS A O 1
ATOM 619 N N . THR A 1 80 ? -26.348 -1.949 25.743 1.00 91.38 80 THR A N 1
ATOM 620 C CA . THR A 1 80 ? -26.681 -2.803 24.592 1.00 91.38 80 THR A CA 1
ATOM 621 C C . THR A 1 80 ? -26.553 -2.046 23.269 1.00 91.38 80 THR A C 1
ATOM 623 O O . THR A 1 80 ? -26.911 -0.871 23.181 1.00 91.38 80 THR A O 1
ATOM 626 N N . THR A 1 81 ? -26.032 -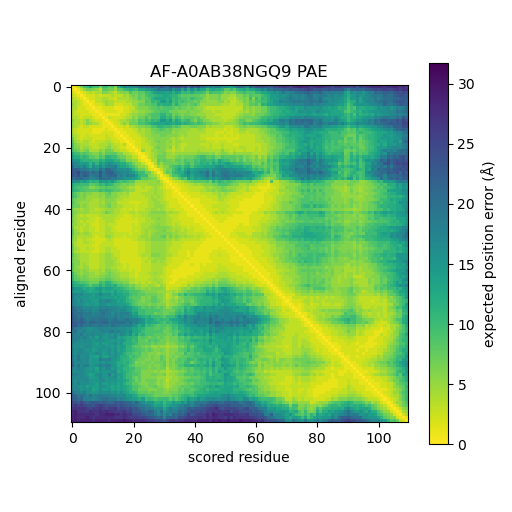2.696 22.220 1.00 92.38 81 THR A N 1
ATOM 627 C CA . THR A 1 81 ? -26.020 -2.119 20.860 1.00 92.38 81 THR A CA 1
ATOM 628 C C . THR A 1 81 ? -27.431 -2.114 20.292 1.00 92.38 81 THR A C 1
ATOM 630 O O . THR A 1 81 ? -28.073 -3.157 20.262 1.00 92.38 81 THR A O 1
ATOM 633 N N . GLN A 1 82 ? -27.886 -0.958 19.820 1.00 93.88 82 GLN A N 1
ATOM 634 C CA . GLN A 1 82 ? -29.174 -0.805 19.143 1.00 93.88 82 GLN A CA 1
ATOM 635 C C . GLN A 1 82 ? -28.987 -0.817 17.629 1.00 93.88 82 GLN A C 1
ATOM 637 O O . GLN A 1 82 ? -29.618 -1.591 16.917 1.00 93.88 82 GLN A O 1
ATOM 642 N N . THR A 1 83 ? -28.070 0.011 17.138 1.00 93.81 83 THR A N 1
ATOM 643 C CA . THR A 1 83 ? -27.752 0.109 15.717 1.00 93.81 83 THR A CA 1
ATOM 644 C C . THR A 1 83 ? -26.247 0.180 15.534 1.00 93.81 83 THR A C 1
ATOM 646 O O . THR A 1 83 ? -25.507 0.669 16.392 1.00 93.81 83 THR A O 1
ATOM 649 N N . GLN A 1 84 ? -25.797 -0.326 14.395 1.00 94.19 84 GLN A N 1
ATOM 650 C CA . GLN A 1 84 ? -24.428 -0.193 13.940 1.00 94.19 84 GLN A CA 1
ATOM 651 C C . GLN A 1 84 ? -24.462 0.011 12.433 1.00 94.19 84 GLN A C 1
ATOM 653 O O . GLN A 1 84 ? -25.048 -0.791 11.706 1.00 94.19 84 GLN A O 1
ATOM 658 N N . HIS A 1 85 ? -23.842 1.085 11.965 1.00 94.50 85 HIS A N 1
ATOM 659 C CA . HIS A 1 85 ? -23.746 1.361 10.544 1.00 94.50 85 HIS A CA 1
ATOM 660 C C . HIS A 1 85 ? -22.389 1.955 10.192 1.00 94.50 85 HIS A C 1
ATOM 662 O O . HIS A 1 85 ? -21.668 2.506 11.025 1.00 94.50 85 HIS A O 1
ATOM 668 N N . CYS A 1 86 ? -22.027 1.819 8.920 1.00 92.50 86 CYS A N 1
ATOM 669 C CA . CYS A 1 86 ? -20.809 2.426 8.430 1.00 92.50 86 CYS A CA 1
ATOM 670 C C . CYS A 1 86 ? -21.020 3.924 8.224 1.00 92.50 86 CYS A C 1
ATOM 672 O O . CYS A 1 86 ? -21.762 4.316 7.323 1.00 92.50 86 CYS A O 1
ATOM 674 N N . ARG A 1 87 ? -20.326 4.734 9.020 1.00 89.44 87 ARG A N 1
ATOM 675 C CA . ARG A 1 87 ? -20.354 6.193 8.918 1.00 89.44 87 ARG A CA 1
ATOM 676 C C . ARG A 1 87 ? -19.457 6.690 7.795 1.00 89.44 87 ARG A C 1
ATOM 678 O O . ARG A 1 87 ? -19.847 7.565 7.029 1.00 89.44 87 ARG A O 1
ATOM 685 N N . LEU A 1 88 ? -18.261 6.108 7.674 1.00 85.00 88 LEU A N 1
ATOM 686 C CA . LEU A 1 88 ? -17.284 6.493 6.659 1.00 85.00 88 LEU A CA 1
ATOM 687 C C . LEU A 1 88 ? -16.839 5.280 5.845 1.00 85.00 88 LEU A C 1
ATOM 689 O O . LEU A 1 88 ? -16.175 4.373 6.355 1.00 85.00 88 LEU A O 1
ATOM 693 N N . LYS A 1 89 ? -17.185 5.296 4.555 1.00 85.81 89 LYS A N 1
ATOM 694 C CA . LYS A 1 89 ? -16.692 4.343 3.557 1.00 85.81 89 LYS A CA 1
ATOM 695 C C . LYS A 1 89 ? -15.638 4.990 2.682 1.00 85.81 89 LYS A C 1
ATOM 697 O O . LYS A 1 89 ? -15.788 6.127 2.247 1.00 85.81 89 LYS A O 1
ATOM 702 N N . 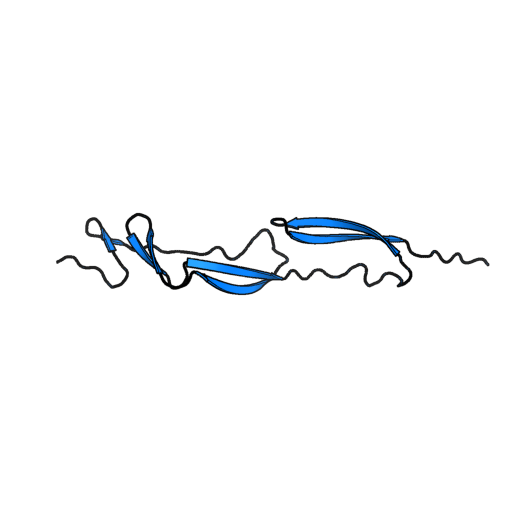GLN A 1 90 ? -14.621 4.212 2.352 1.00 78.62 90 GLN A N 1
ATOM 703 C CA . GLN A 1 90 ? -13.548 4.632 1.481 1.00 78.62 90 GLN A CA 1
ATOM 704 C C . GLN A 1 90 ? -13.122 3.495 0.561 1.00 78.62 90 GLN A C 1
ATOM 706 O O . GLN A 1 90 ? -12.780 2.410 1.022 1.00 78.62 90 GLN A O 1
ATOM 711 N N . ASN A 1 91 ? -13.178 3.733 -0.753 1.00 76.06 91 ASN A N 1
ATOM 712 C CA . ASN A 1 91 ? -12.956 2.710 -1.784 1.00 76.06 91 ASN A CA 1
ATOM 713 C C . ASN A 1 91 ? -13.769 1.421 -1.535 1.00 76.06 91 ASN A C 1
ATOM 715 O O . ASN A 1 91 ? -13.275 0.314 -1.724 1.00 76.06 91 ASN A O 1
ATOM 719 N N . GLY A 1 92 ? -15.009 1.563 -1.055 1.00 81.62 92 GLY A N 1
ATOM 720 C CA . GLY A 1 92 ? -15.894 0.438 -0.730 1.00 81.62 92 GLY A CA 1
ATOM 721 C C . GLY A 1 92 ? -15.626 -0.239 0.621 1.00 81.62 92 GLY A C 1
ATOM 722 O O . GLY A 1 92 ? -16.453 -1.031 1.064 1.00 81.62 92 GLY A O 1
ATOM 723 N N . VAL A 1 93 ? -14.539 0.106 1.317 1.00 83.25 93 VAL A N 1
ATOM 724 C CA . VAL A 1 93 ? -14.204 -0.421 2.648 1.00 83.25 93 VAL A CA 1
ATOM 725 C C . VAL A 1 93 ? -14.752 0.509 3.727 1.00 83.25 93 VAL A C 1
ATOM 727 O O . VAL A 1 93 ? -14.605 1.725 3.636 1.00 83.25 93 VAL A O 1
ATOM 730 N N . CYS A 1 94 ? -15.384 -0.042 4.765 1.00 85.56 94 CYS A N 1
ATOM 731 C CA . CYS A 1 94 ? -15.792 0.759 5.914 1.00 85.56 94 CYS A CA 1
ATOM 732 C C . CYS A 1 94 ? -14.601 1.033 6.837 1.00 85.56 94 CYS A C 1
ATOM 734 O O . CYS A 1 94 ? -14.002 0.087 7.344 1.00 85.56 94 CYS A O 1
ATOM 736 N N . ILE A 1 95 ? -14.289 2.306 7.075 1.00 83.50 95 ILE A N 1
ATOM 737 C CA . ILE A 1 95 ? -13.148 2.724 7.905 1.00 83.50 95 ILE A CA 1
ATOM 738 C C . ILE A 1 95 ? -13.566 3.396 9.217 1.00 83.50 95 ILE A C 1
ATOM 740 O O . ILE A 1 95 ? -12.728 3.609 10.088 1.00 83.50 95 ILE A O 1
ATOM 744 N N . GLU A 1 96 ? -14.853 3.709 9.380 1.00 86.38 96 GLU A N 1
ATOM 745 C CA . GLU A 1 96 ? -15.414 4.217 10.631 1.00 86.38 96 GLU A CA 1
ATOM 746 C C . GLU A 1 96 ? -16.837 3.692 10.831 1.00 86.38 96 GLU A C 1
ATOM 748 O O . GLU A 1 96 ? -17.686 3.802 9.941 1.00 86.38 96 GLU A O 1
ATOM 753 N N . GLN A 1 97 ? -17.084 3.118 12.005 1.00 90.00 97 GLN A N 1
ATOM 754 C CA . GLN A 1 97 ? -18.389 2.611 12.418 1.00 90.00 97 GLN A CA 1
ATOM 755 C C . GLN A 1 97 ? -19.034 3.614 13.367 1.00 90.00 97 GLN A C 1
ATOM 757 O O . GLN A 1 97 ? -18.380 4.107 14.283 1.00 90.00 97 GLN A O 1
ATOM 762 N N . GLU A 1 98 ? -20.322 3.863 13.176 1.00 92.69 98 GLU A N 1
ATOM 763 C CA . GLU A 1 98 ? -21.150 4.573 14.140 1.00 92.69 98 GLU A CA 1
ATOM 764 C C . GLU A 1 98 ? -22.083 3.574 14.816 1.00 92.69 98 GLU A C 1
ATOM 766 O O . GLU A 1 98 ? -22.762 2.777 14.161 1.00 92.69 98 GLU A O 1
ATOM 771 N N . VAL A 1 99 ? -22.052 3.583 16.148 1.00 93.00 99 VAL A N 1
ATOM 772 C CA . VAL A 1 99 ? -22.742 2.609 16.990 1.00 93.00 99 VAL A CA 1
ATOM 773 C C . VAL A 1 99 ? -23.597 3.360 17.997 1.00 93.00 99 VAL A C 1
ATOM 775 O O . VAL A 1 99 ? -23.077 4.125 18.808 1.00 93.00 99 VAL A O 1
ATOM 778 N N . THR A 1 100 ? -24.902 3.105 17.989 1.00 91.69 100 THR A N 1
ATOM 779 C CA . THR A 1 100 ? -25.812 3.624 19.013 1.00 91.69 100 THR A CA 1
ATOM 780 C C . THR A 1 100 ? -25.974 2.586 20.119 1.00 91.69 100 THR A C 1
ATOM 782 O O . THR A 1 100 ? -26.291 1.421 19.862 1.00 91.69 100 THR A O 1
ATOM 785 N N . LYS A 1 101 ? -25.755 3.009 21.366 1.00 91.06 101 LYS A N 1
ATOM 786 C CA . LYS A 1 101 ? -25.830 2.170 22.568 1.00 91.06 101 LYS A CA 1
ATOM 787 C C . LYS A 1 101 ? -26.960 2.650 23.481 1.00 91.06 101 LYS A C 1
ATOM 789 O O . LYS A 1 101 ? -27.134 3.851 23.650 1.00 91.06 101 LYS A O 1
ATOM 794 N N . ARG A 1 102 ? -27.693 1.719 24.097 1.00 90.69 102 ARG A N 1
ATOM 795 C CA . ARG A 1 102 ? -28.685 1.993 25.150 1.00 90.69 102 ARG A CA 1
ATOM 796 C C . ARG A 1 102 ? -28.186 1.427 26.474 1.00 90.69 102 ARG A C 1
ATOM 798 O O . ARG A 1 102 ? -27.963 0.222 26.563 1.00 90.69 102 ARG A O 1
ATOM 805 N N . CYS A 1 103 ? -28.022 2.284 27.473 1.00 89.56 103 CYS A N 1
ATOM 806 C CA . CYS A 1 103 ? -27.506 1.933 28.799 1.00 89.56 103 CYS A CA 1
ATOM 807 C C . CYS A 1 103 ? -28.634 1.866 29.832 1.00 89.56 103 CYS A C 1
ATOM 809 O O . CYS A 1 103 ? -29.663 2.517 29.646 1.00 89.56 103 CYS A O 1
ATOM 811 N N . ALA A 1 104 ? -28.457 1.089 30.905 1.00 83.25 104 ALA A N 1
ATOM 812 C CA . ALA A 1 104 ? -29.414 1.101 32.002 1.00 83.25 104 ALA A CA 1
ATOM 813 C C . ALA A 1 104 ? -29.303 2.421 32.777 1.00 83.25 104 ALA A C 1
ATOM 815 O O . ALA A 1 104 ? -28.216 2.848 33.170 1.00 83.25 104 ALA A O 1
ATOM 816 N N . GLU A 1 105 ? -30.440 3.068 33.007 1.00 78.62 105 GLU A N 1
ATOM 817 C CA . GLU A 1 105 ? -30.515 4.277 33.818 1.00 78.62 105 GLU A CA 1
ATOM 818 C C . GLU A 1 105 ? -30.683 3.883 35.286 1.00 78.62 105 GLU A C 1
ATOM 820 O O . GLU A 1 105 ? -31.596 3.136 35.645 1.00 78.62 105 GLU A O 1
ATOM 825 N N . LYS A 1 106 ? -29.798 4.376 36.157 1.00 74.31 106 LYS A N 1
ATOM 826 C CA . LYS A 1 106 ? -29.983 4.261 37.606 1.00 74.31 106 LYS A CA 1
ATOM 827 C C . LYS A 1 106 ? -30.718 5.498 38.096 1.00 74.31 106 LYS A C 1
ATOM 829 O O . LYS A 1 106 ? -30.142 6.580 38.158 1.00 74.31 106 LYS A O 1
ATOM 834 N N . THR A 1 107 ? -31.982 5.339 38.462 1.00 75.00 107 THR A N 1
ATOM 835 C CA . THR A 1 107 ? -32.736 6.387 39.153 1.00 75.00 107 THR A CA 1
ATOM 836 C C . THR A 1 107 ? -32.403 6.360 40.641 1.00 75.00 107 THR A C 1
ATOM 838 O O . THR A 1 107 ? -32.692 5.369 41.313 1.00 75.00 107 THR A O 1
ATOM 841 N N . CYS A 1 108 ? -31.834 7.441 41.170 1.00 73.31 108 CYS A N 1
ATOM 842 C CA . CYS A 1 108 ? -31.723 7.636 42.613 1.00 73.31 108 CYS A CA 1
ATOM 843 C C . CYS A 1 108 ? -33.090 8.066 43.163 1.00 73.31 108 CYS A C 1
ATOM 845 O O . CYS A 1 108 ? -33.669 9.039 42.683 1.00 73.31 108 CYS A O 1
ATOM 847 N N . ARG A 1 109 ? -33.608 7.348 44.162 1.00 69.88 109 ARG A N 1
ATOM 848 C CA . ARG A 1 109 ? -34.716 7.816 45.005 1.00 69.88 109 ARG A CA 1
ATOM 849 C C . ARG A 1 109 ? -34.146 8.141 46.384 1.00 69.88 109 ARG A C 1
ATOM 851 O O . ARG A 1 109 ? -33.322 7.369 46.872 1.00 69.88 109 ARG A O 1
ATOM 858 N N . ALA A 1 110 ? -34.523 9.305 46.911 1.00 61.50 110 ALA A N 1
ATOM 859 C CA . ALA A 1 110 ? -34.150 9.776 48.244 1.00 61.50 110 ALA A CA 1
ATOM 860 C C . ALA A 1 110 ? -34.931 9.036 49.335 1.00 61.50 110 ALA A C 1
ATOM 862 O O . ALA A 1 110 ? -36.083 8.632 49.045 1.00 61.50 110 ALA A O 1
#

Secondary structure (DSSP, 8-state):
---PPTT-EEETTEEE----------GGGTTEEEEEEEEEE-SEEEEETTEEEEES-SEEEEEEEE----GGGGS-TTPEEEEEEEEEEETTEEEEEEEEEEPPP-----